Protein AF-A0A9K3JUJ9-F1 (afdb_monomer_lite)

Sequence (131 aa):
MRHCRRNARHGESCDGPAMEEKCGRPLGLKFHKSSGILYVADAYFGLLELGPNGGLATSLVSKVQGLPLKFTNGIDIDYTNGFIYFTDSSQRYTRRYVHLCPNSLKKKKNPKLVFRSVTNPIILNPRRRFC

pLDDT: mean 75.31, std 20.19, range [25.31, 95.12]

Organism: Helianthus annuus (NCBI:txid4232)

Structure (mmCIF, N/CA/C/O backbone):
data_AF-A0A9K3JUJ9-F1
#
_entry.id   AF-A0A9K3JUJ9-F1
#
loop_
_atom_site.group_PDB
_atom_site.id
_atom_site.type_symbol
_atom_site.label_atom_id
_atom_site.label_alt_id
_atom_site.label_comp_id
_atom_site.label_asym_id
_atom_site.label_entity_id
_atom_site.label_seq_id
_atom_site.pdbx_PDB_ins_code
_atom_site.Cartn_x
_atom_site.Cartn_y
_atom_site.Cartn_z
_atom_site.occupancy
_atom_site.B_iso_or_equiv
_atom_site.auth_seq_id
_atom_site.auth_comp_id
_atom_site.auth_asym_id
_atom_site.auth_atom_id
_atom_site.pdbx_PDB_model_num
ATOM 1 N N . MET A 1 1 ? -16.505 -7.055 -8.701 1.00 50.97 1 MET A N 1
ATOM 2 C CA . MET A 1 1 ? -15.257 -6.509 -8.110 1.00 50.97 1 MET A CA 1
ATOM 3 C C . MET A 1 1 ? -15.035 -5.097 -8.639 1.00 50.97 1 MET A C 1
ATOM 5 O O . MET A 1 1 ? -15.279 -4.869 -9.817 1.00 50.97 1 MET A O 1
ATOM 9 N N . ARG A 1 2 ? -14.630 -4.145 -7.786 1.00 63.28 2 ARG A N 1
ATOM 10 C CA . ARG A 1 2 ? -14.329 -2.760 -8.196 1.00 63.28 2 ARG A CA 1
ATOM 11 C C . ARG A 1 2 ? -12.952 -2.707 -8.859 1.00 63.28 2 ARG A C 1
ATOM 13 O O . ARG A 1 2 ? -12.025 -3.339 -8.362 1.00 63.28 2 ARG A O 1
ATOM 20 N N . HIS A 1 3 ? -12.828 -1.982 -9.968 1.00 60.19 3 HIS A N 1
ATOM 21 C CA . HIS A 1 3 ? -11.568 -1.878 -10.702 1.00 60.19 3 HIS A CA 1
ATOM 22 C C . HIS A 1 3 ? -10.687 -0.779 -10.101 1.00 60.19 3 HIS A C 1
ATOM 24 O O . HIS A 1 3 ? -11.030 0.402 -10.162 1.00 60.19 3 HIS A O 1
ATOM 30 N N . CYS A 1 4 ? -9.541 -1.178 -9.548 1.00 60.38 4 CYS A N 1
ATOM 31 C CA . CYS A 1 4 ? -8.440 -0.266 -9.263 1.00 60.38 4 CYS A CA 1
ATOM 32 C C . CYS A 1 4 ? -7.691 -0.017 -10.572 1.00 60.38 4 CYS A C 1
ATOM 34 O O . CYS A 1 4 ? -7.018 -0.920 -11.077 1.00 60.38 4 CYS A O 1
ATOM 36 N N . ARG A 1 5 ? -7.830 1.176 -11.157 1.00 64.75 5 ARG A N 1
ATOM 37 C CA . ARG A 1 5 ? -7.038 1.521 -12.342 1.00 64.75 5 ARG A CA 1
ATOM 38 C C . ARG A 1 5 ? -5.617 1.840 -11.891 1.00 64.75 5 ARG A C 1
ATOM 40 O O . ARG A 1 5 ? -5.413 2.649 -10.990 1.00 64.75 5 ARG A O 1
ATOM 47 N N . ARG A 1 6 ? -4.645 1.169 -12.511 1.00 65.69 6 ARG A N 1
ATOM 48 C CA . ARG A 1 6 ? -3.218 1.448 -12.318 1.00 65.69 6 ARG A CA 1
ATOM 49 C C . ARG A 1 6 ? -2.902 2.837 -12.863 1.00 65.69 6 ARG A C 1
ATOM 51 O O . ARG A 1 6 ? -3.502 3.256 -13.853 1.00 65.69 6 ARG A O 1
ATOM 58 N N . ASN A 1 7 ? -1.964 3.527 -12.223 1.00 61.00 7 ASN A N 1
ATOM 59 C CA . ASN A 1 7 ? -1.483 4.826 -12.681 1.00 61.00 7 ASN A CA 1
ATOM 60 C C . ASN A 1 7 ? -0.534 4.626 -13.875 1.00 61.00 7 ASN A C 1
ATOM 62 O O . ASN A 1 7 ? 0.678 4.755 -13.752 1.00 61.00 7 ASN A O 1
ATOM 66 N N . ALA A 1 8 ? -1.085 4.209 -15.014 1.00 58.50 8 ALA A N 1
ATOM 67 C CA . ALA A 1 8 ? -0.376 4.184 -16.284 1.00 58.50 8 ALA A CA 1
ATOM 68 C C . ALA A 1 8 ? -0.504 5.571 -16.917 1.00 58.50 8 ALA A C 1
ATOM 70 O O . ALA A 1 8 ? -1.616 6.102 -17.011 1.00 58.50 8 ALA A O 1
ATOM 71 N N . ARG A 1 9 ? 0.600 6.161 -17.387 1.00 57.66 9 ARG A N 1
ATOM 72 C CA . ARG A 1 9 ? 0.492 7.297 -18.310 1.00 57.66 9 ARG A CA 1
ATOM 73 C C . ARG A 1 9 ? -0.313 6.833 -19.527 1.00 57.66 9 ARG A C 1
ATOM 75 O O . ARG A 1 9 ? -0.111 5.714 -19.995 1.00 57.66 9 ARG A O 1
ATOM 82 N N . HIS A 1 10 ? -1.249 7.660 -20.003 1.00 53.31 10 HIS A N 1
ATOM 83 C CA . HIS A 1 10 ? -2.082 7.334 -21.166 1.00 53.31 10 HIS A CA 1
ATOM 84 C C . HIS A 1 10 ? -1.195 6.825 -22.319 1.00 53.31 10 HIS A C 1
ATOM 86 O O . HIS A 1 10 ? -0.347 7.566 -22.807 1.00 53.31 10 HIS A O 1
ATOM 92 N N . GLY A 1 11 ? -1.372 5.556 -22.710 1.00 57.31 11 GLY A N 1
ATOM 93 C CA . GLY A 1 11 ? -0.625 4.907 -23.796 1.00 57.31 11 GLY A CA 1
ATOM 94 C C . GLY A 1 11 ? 0.468 3.905 -23.385 1.00 57.31 11 GLY A C 1
ATOM 95 O O . GLY A 1 11 ? 0.940 3.177 -24.253 1.00 57.31 11 GLY A O 1
ATOM 96 N N . GLU A 1 12 ? 0.858 3.797 -22.108 1.00 67.56 12 GLU A N 1
ATOM 97 C CA . GLU A 1 12 ? 1.800 2.753 -21.656 1.00 67.56 12 GLU A CA 1
ATOM 98 C C . GLU A 1 12 ? 1.053 1.460 -21.264 1.00 67.56 12 GLU A C 1
ATOM 100 O O . GLU A 1 12 ? 0.166 1.477 -20.407 1.00 67.56 12 GLU A O 1
ATOM 105 N N . SER A 1 13 ? 1.421 0.320 -21.866 1.00 78.94 13 SER A N 1
ATOM 106 C CA . SER A 1 13 ? 0.932 -0.995 -21.423 1.00 78.94 13 SER A CA 1
ATOM 107 C C . SER A 1 13 ? 1.584 -1.373 -20.090 1.00 78.94 13 SER A C 1
ATOM 109 O O . SER A 1 13 ? 2.801 -1.309 -19.922 1.00 78.94 13 SER A O 1
ATOM 111 N N . CYS A 1 14 ? 0.759 -1.803 -19.139 1.00 79.50 14 CYS A N 1
ATOM 112 C CA . CYS A 1 14 ? 1.195 -2.297 -17.837 1.00 79.50 14 CYS A CA 1
ATOM 113 C C . CYS A 1 14 ? 1.250 -3.828 -17.793 1.00 79.50 14 CYS A C 1
ATOM 115 O O . CYS A 1 14 ? 0.891 -4.445 -16.782 1.00 79.50 14 CYS A O 1
ATOM 117 N N . ASP A 1 15 ? 1.666 -4.443 -18.894 1.00 78.44 15 ASP A N 1
ATOM 118 C CA . ASP A 1 15 ? 1.749 -5.890 -19.011 1.00 78.44 15 ASP A CA 1
ATOM 119 C C . ASP A 1 15 ? 3.145 -6.380 -18.606 1.00 78.44 15 ASP A C 1
ATOM 121 O O . ASP A 1 15 ? 4.178 -5.883 -19.053 1.00 78.44 15 ASP A O 1
ATOM 125 N N . GLY A 1 16 ? 3.171 -7.371 -17.715 1.00 78.06 16 GLY A N 1
ATOM 126 C CA . GLY A 1 16 ? 4.396 -8.031 -17.269 1.00 78.06 16 GLY A CA 1
ATOM 127 C C . GLY A 1 16 ? 5.111 -7.399 -16.057 1.00 78.06 16 GLY A C 1
ATOM 128 O O . GLY A 1 16 ? 4.854 -6.259 -15.664 1.00 78.06 16 GLY A O 1
ATOM 129 N N . PRO A 1 17 ? 6.036 -8.157 -15.433 1.00 76.94 17 PRO A N 1
ATOM 130 C CA . PRO A 1 17 ? 6.697 -7.781 -14.178 1.00 76.94 17 PRO A CA 1
ATOM 131 C C . PRO A 1 17 ? 7.690 -6.617 -14.321 1.00 76.94 17 PRO A C 1
ATOM 133 O O . PRO A 1 17 ? 7.972 -5.925 -13.348 1.00 76.94 17 PRO A O 1
ATOM 136 N N . ALA A 1 18 ? 8.211 -6.367 -15.526 1.00 82.62 18 ALA A N 1
ATOM 137 C CA . ALA A 1 18 ? 9.142 -5.264 -15.781 1.00 82.62 18 ALA A CA 1
ATOM 138 C C . ALA A 1 18 ? 8.484 -3.878 -15.650 1.00 82.62 18 ALA A C 1
ATOM 140 O O . ALA A 1 18 ? 9.175 -2.892 -15.402 1.00 82.62 18 ALA A O 1
ATOM 141 N N . MET A 1 19 ? 7.156 -3.809 -15.790 1.00 85.25 19 MET A N 1
ATOM 142 C CA . MET A 1 19 ? 6.393 -2.563 -15.726 1.00 85.25 19 MET A CA 1
ATOM 143 C C . MET A 1 19 ? 5.885 -2.237 -14.321 1.00 85.25 19 MET A C 1
ATOM 145 O O . MET A 1 19 ? 5.335 -1.161 -14.114 1.00 85.25 19 MET A O 1
ATOM 149 N N . GLU A 1 20 ? 6.089 -3.117 -13.337 1.00 88.25 20 GLU A N 1
ATOM 150 C CA . GLU A 1 20 ? 5.578 -2.927 -11.974 1.00 88.25 20 GLU A CA 1
ATOM 151 C C . GLU A 1 20 ? 6.081 -1.640 -11.310 1.00 88.25 20 GLU A C 1
ATOM 153 O O . GLU A 1 20 ? 5.310 -0.969 -10.638 1.00 88.25 20 GLU A O 1
ATOM 158 N N . GLU A 1 21 ? 7.334 -1.245 -11.546 1.00 87.50 21 GLU A N 1
ATOM 159 C CA . GLU A 1 21 ? 7.896 0.011 -11.018 1.00 87.50 21 GLU A CA 1
ATOM 160 C C . GLU A 1 21 ? 7.186 1.257 -11.567 1.00 87.50 21 GLU A C 1
ATOM 162 O O . GLU A 1 21 ? 7.102 2.276 -10.886 1.00 87.50 21 GLU A O 1
ATOM 167 N N . LYS A 1 22 ? 6.669 1.179 -12.798 1.00 87.31 22 LYS A N 1
ATOM 168 C CA . LYS A 1 22 ? 5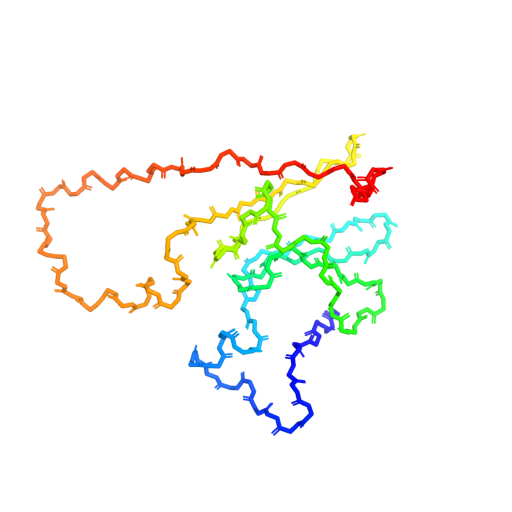.979 2.287 -13.474 1.00 87.31 22 LYS A CA 1
ATOM 169 C C . LYS A 1 22 ? 4.473 2.268 -13.248 1.00 87.31 22 LYS A C 1
ATOM 171 O O . LYS A 1 22 ? 3.853 3.320 -13.190 1.00 87.31 22 LYS A O 1
ATOM 176 N N . CYS A 1 23 ? 3.893 1.079 -13.157 1.00 88.00 23 CYS A N 1
ATOM 177 C CA . CYS A 1 23 ? 2.451 0.870 -13.114 1.00 88.00 23 CYS A CA 1
ATOM 178 C C . CYS A 1 23 ? 1.920 0.544 -11.715 1.00 88.00 23 CYS A C 1
ATOM 180 O O . CYS A 1 23 ? 0.704 0.503 -11.518 1.00 88.00 23 CYS A O 1
ATOM 182 N N . GLY A 1 24 ? 2.813 0.284 -10.765 1.00 90.31 24 GLY A N 1
ATOM 183 C CA . GLY A 1 24 ? 2.485 -0.238 -9.449 1.00 90.31 24 GLY A CA 1
ATOM 184 C C . GLY A 1 24 ? 2.323 -1.758 -9.440 1.00 90.31 24 GLY A C 1
ATOM 185 O O . GLY A 1 24 ? 2.134 -2.425 -10.468 1.00 90.31 24 GLY A O 1
ATOM 186 N N . ARG A 1 25 ? 2.372 -2.309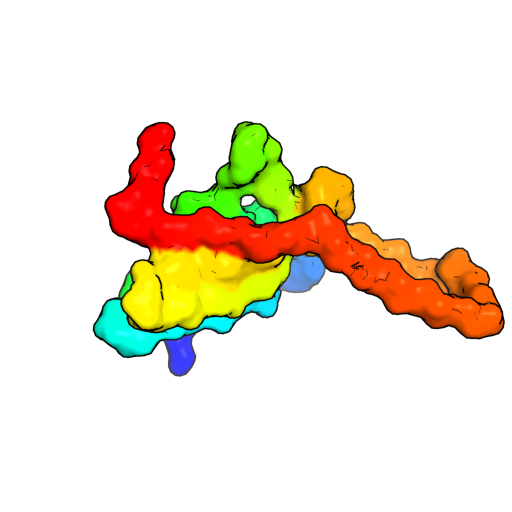 -8.231 1.00 92.44 25 ARG A N 1
ATOM 187 C CA . ARG A 1 25 ? 2.072 -3.708 -7.930 1.00 92.44 25 ARG A CA 1
ATOM 188 C C . ARG A 1 25 ? 1.347 -3.772 -6.581 1.00 92.44 25 ARG A C 1
ATOM 190 O O . ARG A 1 25 ? 2.011 -3.836 -5.544 1.00 92.44 25 ARG A O 1
ATOM 197 N N . PRO A 1 26 ? 0.004 -3.814 -6.586 1.00 93.38 26 PRO A N 1
ATOM 198 C CA . PRO A 1 26 ? -0.782 -4.005 -5.373 1.00 93.38 26 PRO A CA 1
ATOM 199 C C . PRO A 1 26 ? -0.452 -5.347 -4.711 1.00 93.38 26 PRO A C 1
ATOM 201 O O . PRO A 1 26 ? -0.523 -6.391 -5.369 1.00 93.38 26 PRO A O 1
ATOM 204 N N . LEU A 1 27 ? -0.091 -5.325 -3.427 1.00 93.69 27 LEU A N 1
ATOM 205 C CA . LEU A 1 27 ? 0.210 -6.524 -2.630 1.00 93.69 27 LEU A CA 1
ATOM 206 C C . LEU A 1 27 ? -0.753 -6.717 -1.465 1.00 93.69 27 LEU A C 1
ATOM 208 O O . LEU A 1 27 ? -1.103 -7.853 -1.152 1.00 93.69 27 LEU A O 1
ATOM 212 N N . GLY A 1 28 ? -1.222 -5.621 -0.873 1.00 93.81 28 GLY A N 1
ATOM 213 C CA . GLY A 1 28 ? -2.202 -5.638 0.204 1.00 93.81 28 GLY A CA 1
ATOM 214 C C . GLY A 1 28 ? -3.441 -4.845 -0.178 1.00 93.81 28 GLY A C 1
ATOM 215 O O . GLY A 1 28 ? -3.343 -3.760 -0.746 1.00 93.81 28 GLY A O 1
ATOM 216 N N . LEU A 1 29 ? -4.616 -5.384 0.139 1.00 94.81 29 LEU A N 1
ATOM 217 C CA . LEU A 1 29 ? -5.908 -4.762 -0.137 1.00 94.81 29 LEU A CA 1
ATOM 218 C C . LEU A 1 29 ? -6.789 -4.869 1.105 1.00 94.81 29 LEU A C 1
ATOM 220 O O . LEU A 1 29 ? -6.966 -5.963 1.646 1.00 94.81 29 LEU A O 1
ATOM 224 N N . LYS A 1 30 ? -7.391 -3.758 1.530 1.00 93.88 30 LYS A N 1
ATOM 225 C CA . LYS A 1 30 ? -8.362 -3.763 2.627 1.00 93.88 30 LYS A CA 1
ATOM 226 C C . LYS A 1 30 ? -9.504 -2.796 2.348 1.00 93.88 30 LYS A C 1
ATOM 228 O O . LYS A 1 30 ? -9.302 -1.595 2.207 1.00 93.88 30 LYS A O 1
ATOM 233 N N . PHE A 1 31 ? -10.724 -3.324 2.297 1.00 93.31 31 PHE A N 1
ATOM 234 C CA . PHE A 1 31 ? -11.923 -2.493 2.267 1.00 93.31 31 PHE A CA 1
ATOM 235 C C . PHE A 1 31 ? -12.259 -2.006 3.666 1.00 93.31 31 PHE A C 1
ATOM 237 O O . PHE A 1 31 ? -12.312 -2.813 4.594 1.00 93.31 31 PHE A O 1
ATOM 244 N N . HIS A 1 32 ? -12.562 -0.720 3.784 1.00 91.12 32 HIS A N 1
ATOM 245 C CA . HIS A 1 32 ? -13.231 -0.158 4.941 1.00 91.12 32 HIS A CA 1
ATOM 246 C C . HIS A 1 32 ? -14.740 -0.386 4.797 1.00 91.12 32 HIS A C 1
ATOM 248 O O . HIS A 1 32 ? -15.394 0.207 3.937 1.00 91.12 32 HIS A O 1
ATOM 254 N N . LYS A 1 33 ? -15.294 -1.294 5.609 1.00 89.38 33 LYS A N 1
ATOM 255 C CA . LYS A 1 33 ? -16.659 -1.823 5.427 1.00 89.38 33 LYS A CA 1
ATOM 256 C C . LYS A 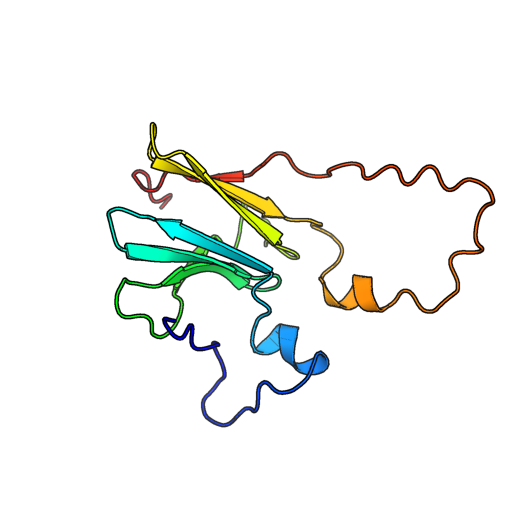1 33 ? -17.759 -0.756 5.425 1.00 89.38 33 LYS A C 1
ATOM 258 O O . LYS A 1 33 ? -18.686 -0.876 4.636 1.00 89.38 33 LYS 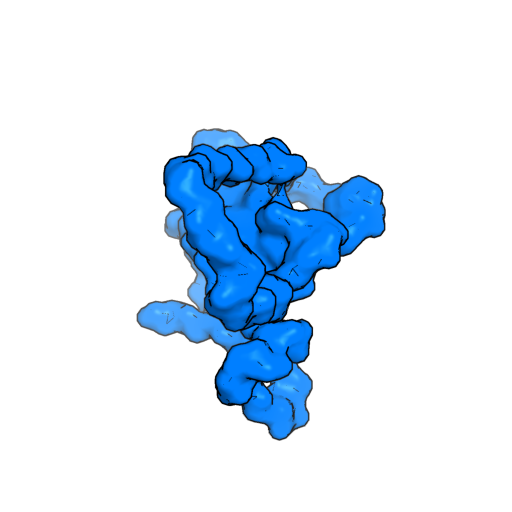A O 1
ATOM 263 N N . SER A 1 34 ? -17.663 0.270 6.272 1.00 89.75 34 SER A N 1
ATOM 264 C CA . SER A 1 34 ? -18.727 1.277 6.420 1.00 89.75 34 SER A CA 1
ATOM 265 C C . SER A 1 34 ? -18.663 2.402 5.386 1.00 89.75 34 SER A C 1
ATOM 267 O O . SER A 1 34 ? -19.697 2.831 4.893 1.00 89.75 34 SER A O 1
ATOM 269 N N . SER A 1 35 ? -17.465 2.869 5.025 1.00 90.00 35 SER A N 1
ATOM 270 C CA . SER A 1 35 ? -17.293 3.949 4.032 1.00 90.00 35 SER A CA 1
ATOM 271 C C . SER A 1 35 ? -17.216 3.437 2.594 1.00 90.00 35 SER A C 1
ATOM 273 O O . SER A 1 35 ? -17.336 4.207 1.645 1.00 90.00 35 SER A O 1
ATOM 275 N N . GLY A 1 36 ? -16.953 2.140 2.414 1.00 91.50 36 GLY A N 1
ATOM 276 C CA . GLY A 1 36 ? -16.755 1.533 1.106 1.00 91.50 36 GLY A CA 1
ATOM 277 C C . GLY A 1 36 ? -15.424 1.890 0.440 1.00 91.50 36 GLY A C 1
ATOM 278 O O . GLY A 1 36 ? -15.227 1.474 -0.702 1.00 91.50 36 GLY A O 1
ATOM 279 N N . ILE A 1 37 ? -14.522 2.605 1.120 1.00 92.12 37 ILE A N 1
ATOM 280 C CA . ILE A 1 37 ? -13.175 2.934 0.631 1.00 92.12 37 ILE A CA 1
ATOM 281 C C . ILE A 1 37 ? -12.327 1.659 0.537 1.00 92.12 37 ILE A C 1
ATOM 283 O O . ILE A 1 37 ? -12.411 0.781 1.399 1.00 92.12 37 ILE A O 1
ATOM 287 N N . LEU A 1 38 ? -11.505 1.552 -0.506 1.00 94.12 38 LEU A N 1
ATOM 288 C CA . LEU A 1 38 ? -10.486 0.514 -0.652 1.00 94.12 38 LEU A CA 1
ATOM 289 C C . LEU A 1 38 ? -9.107 1.109 -0.395 1.00 94.12 38 LEU A C 1
ATOM 291 O O . LEU A 1 38 ? -8.658 1.962 -1.153 1.00 94.12 38 LEU A O 1
ATOM 295 N N . TYR A 1 39 ? -8.418 0.612 0.623 1.00 93.81 39 TYR A N 1
ATOM 296 C CA . TYR A 1 39 ? -7.010 0.908 0.834 1.00 93.81 39 TYR A CA 1
ATOM 297 C C . TYR A 1 39 ? -6.132 -0.140 0.155 1.00 93.81 39 TYR A C 1
ATOM 299 O O . TYR A 1 39 ? -6.436 -1.339 0.186 1.00 93.81 39 TYR A O 1
ATOM 307 N N . VAL A 1 40 ? -5.043 0.320 -0.453 1.00 95.12 40 VAL A N 1
ATOM 308 C CA . VAL A 1 40 ? -4.118 -0.495 -1.241 1.00 95.12 40 VAL A CA 1
ATOM 309 C C . VAL A 1 40 ? -2.695 -0.249 -0.763 1.00 95.12 40 VAL A C 1
ATOM 311 O O . VAL A 1 40 ? -2.206 0.872 -0.824 1.00 95.12 40 VAL A O 1
ATOM 314 N N . ALA A 1 41 ? -2.018 -1.302 -0.323 1.00 95.00 41 ALA A N 1
ATOM 315 C CA . ALA A 1 41 ? -0.575 -1.308 -0.137 1.00 95.00 41 ALA A CA 1
ATOM 316 C C . ALA A 1 41 ? 0.080 -1.693 -1.470 1.00 95.00 41 ALA A C 1
ATOM 318 O O . ALA A 1 41 ? 0.053 -2.862 -1.876 1.00 95.00 41 ALA A O 1
ATOM 319 N N . ASP A 1 42 ? 0.620 -0.700 -2.171 1.00 95.12 42 ASP A N 1
ATOM 320 C CA . ASP A 1 42 ? 1.340 -0.878 -3.427 1.00 95.12 42 ASP A CA 1
ATOM 321 C C . ASP A 1 42 ? 2.848 -0.937 -3.178 1.00 95.12 42 ASP A C 1
ATOM 323 O O . ASP A 1 42 ? 3.414 -0.066 -2.517 1.00 95.12 42 ASP A O 1
ATOM 327 N N . ALA A 1 43 ? 3.514 -1.939 -3.755 1.00 93.69 43 ALA A N 1
ATOM 328 C CA . ALA A 1 43 ? 4.939 -2.171 -3.540 1.00 93.69 43 ALA A CA 1
ATOM 329 C C . ALA A 1 43 ? 5.835 -0.969 -3.874 1.00 93.69 43 ALA A C 1
ATOM 331 O O . ALA A 1 43 ? 6.916 -0.862 -3.300 1.00 93.69 43 ALA A O 1
ATOM 332 N N . TYR A 1 44 ? 5.405 -0.089 -4.779 1.00 92.56 44 TYR A N 1
ATOM 333 C CA . TYR A 1 44 ? 6.195 1.036 -5.278 1.00 92.56 44 TYR A CA 1
ATOM 334 C C . TYR A 1 44 ? 5.581 2.390 -4.936 1.00 92.56 44 TYR A C 1
ATOM 336 O O . TYR A 1 44 ? 6.311 3.369 -4.790 1.00 92.56 44 TYR A O 1
ATOM 344 N N . PHE A 1 45 ? 4.255 2.459 -4.805 1.00 93.00 45 PHE A N 1
ATOM 345 C CA . PHE A 1 45 ? 3.544 3.723 -4.590 1.00 93.00 45 PHE A CA 1
ATOM 346 C C . PHE A 1 45 ? 3.086 3.956 -3.149 1.00 93.00 45 PHE A C 1
ATOM 348 O O . PHE A 1 45 ? 2.494 4.995 -2.862 1.00 93.00 45 PHE A O 1
ATOM 355 N N . GLY A 1 46 ? 3.403 3.044 -2.229 1.00 93.19 46 GLY A N 1
ATOM 356 C CA . GLY A 1 46 ? 3.090 3.213 -0.816 1.00 93.19 46 GLY A CA 1
ATOM 357 C C . GLY A 1 46 ? 1.650 2.832 -0.490 1.00 93.19 46 GLY A C 1
ATOM 358 O O . GLY A 1 46 ? 1.099 1.878 -1.042 1.00 93.19 46 GLY A O 1
ATOM 359 N N . LEU A 1 47 ? 1.038 3.568 0.435 1.00 93.69 47 LEU A N 1
ATOM 360 C CA . LEU A 1 47 ? -0.364 3.393 0.789 1.00 93.69 47 LEU A CA 1
ATOM 361 C C . LEU A 1 47 ? -1.245 4.291 -0.077 1.00 93.69 47 LEU A C 1
ATOM 363 O O . LEU A 1 47 ? -1.125 5.517 -0.038 1.00 93.69 47 LEU A O 1
ATOM 367 N N . LEU A 1 48 ? -2.170 3.675 -0.801 1.00 94.56 48 LEU A N 1
ATOM 368 C CA . LEU A 1 48 ? -3.137 4.340 -1.662 1.00 94.56 48 LEU A CA 1
ATOM 369 C C . LEU A 1 48 ? -4.563 4.140 -1.142 1.00 94.56 48 LEU A C 1
ATOM 371 O O . LEU A 1 48 ? -4.859 3.165 -0.445 1.00 94.56 48 LEU A O 1
ATOM 375 N N . GLU A 1 49 ? -5.462 5.030 -1.540 1.00 92.38 49 GLU A N 1
ATOM 376 C CA . GLU A 1 49 ? -6.898 4.918 -1.304 1.00 92.38 49 GLU A CA 1
ATOM 377 C C . GLU A 1 49 ? -7.694 5.022 -2.609 1.00 92.38 49 GLU A C 1
ATOM 379 O O . GLU A 1 49 ? -7.331 5.748 -3.536 1.00 92.38 49 GLU A O 1
ATOM 384 N N . LEU A 1 50 ? -8.802 4.287 -2.677 1.00 93.31 50 LEU A N 1
ATOM 385 C CA . LEU A 1 50 ? -9.799 4.395 -3.731 1.00 93.31 50 LEU A CA 1
ATOM 386 C C . LEU A 1 50 ? -11.171 4.611 -3.111 1.00 93.31 50 LEU A C 1
ATOM 388 O O . LEU A 1 50 ? -11.590 3.877 -2.211 1.00 93.31 50 LEU A O 1
ATOM 392 N N . GLY A 1 51 ? -11.895 5.583 -3.656 1.00 91.38 51 GLY A N 1
ATOM 393 C CA . GLY A 1 51 ? -13.275 5.843 -3.279 1.00 91.38 51 GLY A CA 1
ATOM 394 C C . GLY A 1 51 ? -14.209 4.664 -3.585 1.00 91.38 51 GLY A C 1
ATOM 395 O O . GLY A 1 51 ? -13.858 3.737 -4.325 1.00 91.38 51 GLY A O 1
ATOM 396 N N . PRO A 1 52 ? -15.445 4.703 -3.059 1.00 90.88 52 PRO A N 1
ATOM 397 C CA . PRO A 1 52 ? -16.400 3.608 -3.197 1.00 90.88 52 PRO A CA 1
ATOM 398 C C . PRO A 1 52 ? -16.758 3.279 -4.653 1.00 90.88 52 PRO A C 1
ATOM 400 O O . PRO A 1 52 ? -17.092 2.130 -4.941 1.00 90.88 52 PRO A O 1
ATOM 403 N N . ASN A 1 53 ? -16.603 4.239 -5.565 1.00 90.19 53 ASN A N 1
ATOM 404 C CA . ASN A 1 53 ? -16.879 4.088 -6.995 1.00 90.19 53 ASN A CA 1
ATOM 405 C C . ASN A 1 53 ? -15.677 3.546 -7.800 1.00 90.19 53 ASN A C 1
ATOM 407 O O . ASN A 1 53 ? -15.773 3.376 -9.013 1.00 90.19 53 ASN A O 1
ATOM 411 N N . GLY A 1 54 ? -14.551 3.245 -7.143 1.00 86.56 54 GLY A N 1
ATOM 412 C CA . GLY A 1 54 ? -13.304 2.863 -7.809 1.00 86.56 54 GLY A CA 1
ATOM 413 C C . GLY A 1 54 ? -12.640 4.048 -8.516 1.00 86.56 54 GLY A C 1
ATOM 414 O O . GLY A 1 54 ? -12.786 5.191 -8.088 1.00 86.56 54 GLY A O 1
ATOM 415 N N . GLY A 1 55 ? -11.899 3.768 -9.590 1.00 87.62 55 GLY A N 1
ATOM 416 C CA . GLY A 1 55 ? -11.189 4.784 -10.371 1.00 87.62 55 GLY A CA 1
ATOM 417 C C . GLY A 1 55 ? -9.677 4.749 -10.163 1.00 87.62 55 GLY A C 1
ATOM 418 O O . GLY A 1 55 ? -9.102 3.678 -9.941 1.00 87.62 55 GLY A O 1
ATOM 419 N N . LEU A 1 56 ? -9.038 5.912 -10.308 1.00 86.00 56 LEU A N 1
ATOM 420 C CA . LEU A 1 56 ? -7.608 6.077 -10.063 1.00 86.00 56 LEU A CA 1
ATOM 421 C C . LEU A 1 56 ? -7.356 6.156 -8.555 1.00 86.00 56 LEU A C 1
ATOM 423 O O . LEU A 1 56 ? -8.064 6.865 -7.843 1.00 86.00 56 LEU A O 1
ATOM 427 N N . ALA A 1 57 ? -6.357 5.417 -8.083 1.00 89.06 57 ALA A N 1
ATOM 428 C CA . ALA A 1 57 ? -5.971 5.436 -6.683 1.00 89.06 57 ALA A CA 1
ATOM 429 C C . ALA A 1 57 ? -5.211 6.718 -6.329 1.00 89.06 57 ALA A C 1
ATOM 431 O O . ALA A 1 57 ? -4.316 7.140 -7.065 1.00 89.06 57 ALA A O 1
ATOM 432 N N . THR A 1 58 ? -5.539 7.303 -5.182 1.00 90.38 58 THR A N 1
ATOM 433 C CA . THR A 1 58 ? -4.858 8.484 -4.645 1.00 90.38 58 THR A CA 1
ATOM 434 C C . THR A 1 58 ? -3.811 8.043 -3.633 1.00 90.38 58 THR A C 1
ATOM 436 O O . THR A 1 58 ? -4.084 7.197 -2.785 1.00 90.38 58 THR A O 1
ATOM 439 N N . SER A 1 59 ? -2.608 8.615 -3.700 1.00 90.19 59 SER A N 1
ATOM 440 C CA . SER A 1 59 ? -1.565 8.355 -2.703 1.00 90.19 59 SER A CA 1
ATOM 441 C C . SER A 1 59 ? -1.940 8.979 -1.363 1.00 90.19 59 SER A C 1
ATOM 443 O O . SER A 1 59 ? -2.022 10.200 -1.258 1.00 90.19 59 SER A O 1
ATOM 445 N N . LEU A 1 60 ? -2.098 8.145 -0.336 1.00 91.12 60 LEU A N 1
ATOM 446 C CA . LEU A 1 60 ? -2.315 8.581 1.040 1.00 91.12 60 LEU A CA 1
ATOM 447 C C . LEU A 1 60 ? -0.982 8.763 1.772 1.00 91.12 60 LEU A C 1
ATOM 449 O O . LEU A 1 60 ? -0.786 9.776 2.437 1.00 91.12 60 LEU A O 1
ATOM 453 N N . VAL A 1 61 ? -0.052 7.810 1.627 1.00 91.06 61 VAL A N 1
ATOM 454 C CA . VAL A 1 61 ? 1.292 7.882 2.223 1.00 91.06 61 VAL A CA 1
ATOM 455 C C . VAL A 1 61 ? 2.331 7.261 1.302 1.00 91.06 61 VAL A C 1
ATOM 457 O O . VAL A 1 61 ? 2.273 6.075 1.001 1.00 91.06 61 VAL A O 1
ATOM 460 N N . SER A 1 62 ? 3.337 8.052 0.936 1.00 90.25 62 SER A N 1
ATOM 461 C CA . SER A 1 62 ? 4.507 7.610 0.163 1.00 90.25 62 SER A CA 1
ATOM 462 C C . SER A 1 62 ? 5.827 7.749 0.930 1.00 90.25 62 SER A C 1
ATOM 464 O O . SER A 1 62 ? 6.849 7.201 0.516 1.00 90.25 62 SER A O 1
ATOM 466 N N . LYS A 1 63 ? 5.819 8.468 2.062 1.00 89.12 63 LYS A N 1
ATOM 467 C CA . LYS A 1 63 ? 6.981 8.693 2.927 1.00 89.12 63 LYS A CA 1
ATOM 468 C C . LYS A 1 63 ? 6.595 8.606 4.396 1.00 89.12 63 LYS A C 1
ATOM 470 O O . LYS A 1 63 ? 5.506 9.025 4.777 1.00 89.12 63 LYS A O 1
ATOM 475 N N . VAL A 1 64 ? 7.520 8.142 5.225 1.00 84.69 64 VAL A N 1
ATOM 476 C CA . VAL A 1 64 ? 7.396 8.143 6.686 1.00 84.69 64 VAL A CA 1
ATOM 477 C C . VAL A 1 64 ? 8.685 8.704 7.263 1.00 84.69 64 VAL A C 1
ATOM 479 O O . VAL A 1 64 ? 9.768 8.266 6.886 1.00 84.69 64 VAL A O 1
ATOM 482 N N . GLN A 1 65 ? 8.575 9.710 8.137 1.00 86.38 65 GLN A N 1
ATOM 483 C CA . GLN A 1 65 ? 9.735 10.422 8.701 1.00 86.38 65 GLN A CA 1
ATOM 484 C C . GLN A 1 65 ? 10.700 10.942 7.613 1.00 86.38 65 GLN A C 1
ATOM 486 O O . GLN A 1 65 ? 11.916 10.853 7.733 1.00 86.38 65 GLN A O 1
ATOM 491 N N . GLY A 1 66 ? 10.148 11.432 6.497 1.00 86.88 66 GLY A N 1
ATOM 492 C CA . GLY A 1 66 ? 10.920 11.930 5.352 1.00 86.88 66 GLY A CA 1
ATOM 493 C C . GLY A 1 66 ? 11.522 10.848 4.444 1.00 86.88 66 GLY A C 1
ATOM 494 O O . GLY A 1 66 ? 11.932 11.166 3.326 1.00 86.88 66 GLY A O 1
ATOM 495 N N . LEU A 1 67 ? 11.521 9.577 4.856 1.00 87.69 67 LEU A N 1
ATOM 496 C CA . LEU A 1 67 ? 12.049 8.464 4.068 1.00 87.69 67 LEU A CA 1
ATOM 497 C C . LEU A 1 67 ? 10.967 7.880 3.150 1.00 87.69 67 LEU A C 1
ATOM 499 O O . LEU A 1 67 ? 9.855 7.627 3.617 1.00 87.69 67 LEU A O 1
ATOM 503 N N . PRO A 1 68 ? 11.260 7.644 1.858 1.00 91.00 68 PRO A N 1
ATOM 504 C CA . PRO A 1 68 ? 10.315 7.004 0.952 1.00 91.00 68 PRO A CA 1
ATOM 505 C C . PRO A 1 68 ? 10.082 5.546 1.331 1.00 91.00 68 PRO A C 1
ATOM 507 O O . PRO A 1 68 ? 11.026 4.811 1.629 1.00 91.00 68 PRO A O 1
ATOM 510 N N . LEU A 1 69 ? 8.819 5.136 1.255 1.00 90.06 69 LEU A N 1
ATOM 511 C CA . LEU A 1 69 ? 8.442 3.729 1.264 1.00 90.06 69 LEU A CA 1
ATOM 512 C C . LEU A 1 69 ? 8.956 3.082 -0.025 1.00 90.06 69 LEU A C 1
ATOM 514 O O . LEU A 1 69 ? 8.875 3.688 -1.096 1.00 90.06 69 LEU A O 1
ATOM 518 N N . LYS A 1 70 ? 9.515 1.874 0.069 1.00 90.19 70 LYS A N 1
ATOM 519 C CA . LYS A 1 70 ? 10.128 1.198 -1.093 1.00 90.19 70 LYS A CA 1
ATOM 520 C C . LYS A 1 70 ? 9.567 -0.182 -1.379 1.00 90.19 70 LYS A C 1
ATOM 522 O O . LYS A 1 70 ? 9.833 -0.723 -2.455 1.00 90.19 70 LYS A O 1
ATOM 527 N N . PHE A 1 71 ? 8.872 -0.776 -0.414 1.00 92.12 71 PHE A N 1
ATOM 528 C CA . PHE A 1 71 ? 8.305 -2.103 -0.551 1.00 92.12 71 PHE A CA 1
ATOM 529 C C . PHE A 1 71 ? 7.099 -2.304 0.375 1.00 92.12 71 PHE A C 1
ATOM 531 O O . PHE A 1 71 ? 7.067 -3.210 1.217 1.00 92.12 71 PHE A O 1
ATOM 538 N N . THR A 1 72 ? 6.082 -1.462 0.202 1.00 93.50 72 THR A N 1
ATOM 539 C CA . THR A 1 72 ? 4.837 -1.560 0.973 1.00 93.50 72 THR A CA 1
ATOM 540 C C . THR A 1 72 ? 4.089 -2.842 0.614 1.00 93.50 72 THR A C 1
ATOM 542 O O . THR A 1 72 ? 4.020 -3.222 -0.554 1.00 93.50 72 THR A O 1
ATOM 545 N N . ASN A 1 73 ? 3.591 -3.566 1.616 1.00 92.31 73 ASN A N 1
ATOM 546 C CA . ASN A 1 73 ? 3.157 -4.949 1.417 1.00 92.31 73 ASN A CA 1
ATOM 547 C C . ASN A 1 73 ? 1.799 -5.250 2.057 1.00 92.31 73 ASN A C 1
ATOM 549 O O . ASN A 1 73 ? 0.814 -5.410 1.345 1.00 92.31 73 ASN A O 1
ATOM 553 N N . GLY A 1 74 ? 1.729 -5.312 3.387 1.00 91.38 74 GLY A N 1
ATOM 554 C CA . GLY A 1 74 ? 0.502 -5.653 4.108 1.00 91.38 74 GLY A CA 1
ATOM 555 C C . GLY A 1 74 ? -0.267 -4.423 4.581 1.00 91.38 74 GLY A C 1
ATOM 556 O O . GLY A 1 74 ? 0.333 -3.379 4.831 1.00 91.38 74 GLY A O 1
ATOM 557 N N . ILE A 1 75 ? -1.582 -4.575 4.748 1.00 93.56 75 ILE A N 1
ATOM 558 C CA . ILE A 1 75 ? -2.468 -3.576 5.355 1.00 93.56 75 ILE A CA 1
ATOM 559 C C . ILE A 1 75 ? -3.563 -4.242 6.198 1.00 93.56 75 ILE A C 1
ATOM 561 O O . ILE A 1 75 ? -4.145 -5.247 5.785 1.00 93.56 75 ILE A O 1
ATOM 565 N N . ASP A 1 76 ? -3.881 -3.640 7.342 1.00 93.38 76 ASP A N 1
ATOM 566 C CA . ASP A 1 76 ? -5.057 -3.946 8.147 1.00 93.38 76 ASP A CA 1
ATOM 567 C C . ASP A 1 76 ? -5.694 -2.679 8.745 1.00 93.38 76 ASP A C 1
ATOM 569 O O . ASP A 1 76 ? -5.078 -1.614 8.791 1.00 93.38 76 ASP A O 1
ATOM 573 N N . ILE A 1 77 ? 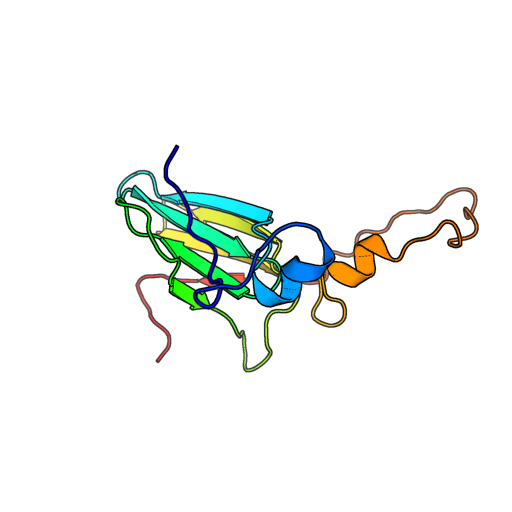-6.952 -2.786 9.173 1.00 88.56 77 ILE A N 1
ATOM 574 C CA . ILE A 1 77 ? -7.732 -1.677 9.736 1.00 88.56 77 ILE A CA 1
ATOM 575 C C . ILE A 1 77 ? -8.282 -2.104 11.093 1.00 88.56 77 ILE A C 1
ATOM 577 O O . ILE A 1 77 ? -9.025 -3.085 11.175 1.00 88.56 77 ILE A O 1
ATOM 581 N N . ASP A 1 78 ? -7.991 -1.321 12.127 1.00 87.44 78 ASP A N 1
ATOM 582 C CA . ASP A 1 78 ? -8.696 -1.398 13.404 1.00 87.44 78 ASP A CA 1
ATOM 583 C C . ASP A 1 78 ? -9.977 -0.567 13.321 1.00 87.44 78 ASP A C 1
ATOM 585 O O . ASP A 1 78 ? -9.951 0.662 13.315 1.00 87.44 78 ASP A O 1
ATOM 589 N N . TYR A 1 79 ? -11.113 -1.254 13.266 1.00 86.19 79 TYR A N 1
ATOM 590 C CA . TYR A 1 79 ? -12.430 -0.626 13.186 1.00 86.19 79 TYR A CA 1
ATOM 591 C C . TYR A 1 79 ? -12.882 0.043 14.485 1.00 86.19 79 TYR A C 1
ATOM 593 O O . TYR A 1 79 ? -13.778 0.882 14.440 1.00 86.19 79 TYR A O 1
ATOM 601 N N . THR A 1 80 ? -12.280 -0.305 15.621 1.00 86.56 80 THR A N 1
ATOM 602 C CA . THR A 1 80 ? -12.642 0.253 16.929 1.00 86.56 80 THR A CA 1
ATOM 603 C C . THR A 1 80 ? -12.151 1.690 17.036 1.00 86.56 80 THR A C 1
ATOM 605 O O . THR A 1 80 ? -12.905 2.591 17.396 1.00 86.56 80 THR A O 1
ATOM 608 N N . ASN A 1 81 ? -10.889 1.912 16.663 1.00 79.44 81 ASN A N 1
ATOM 609 C CA . ASN A 1 81 ? -10.237 3.218 16.761 1.00 79.44 81 ASN A CA 1
ATOM 610 C C . ASN A 1 81 ? -10.124 3.948 15.413 1.00 79.44 81 ASN A C 1
ATOM 612 O O . ASN A 1 81 ? -9.829 5.143 15.369 1.00 79.44 81 ASN A O 1
ATOM 616 N N . GLY A 1 82 ? -10.360 3.243 14.305 1.00 79.25 82 GLY A N 1
ATOM 617 C CA . GLY A 1 82 ? -10.225 3.762 12.947 1.00 79.25 82 GLY A CA 1
ATOM 618 C C . GLY A 1 82 ? -8.778 3.849 12.455 1.00 79.25 82 GLY A C 1
ATOM 619 O O . GLY A 1 82 ? -8.522 4.574 11.498 1.00 79.25 82 GLY A O 1
ATOM 620 N N . PHE A 1 83 ? -7.826 3.165 13.097 1.00 86.12 83 PHE A N 1
ATOM 621 C CA . PHE A 1 83 ? -6.424 3.179 12.675 1.00 86.12 83 PHE A CA 1
ATOM 622 C C . PHE A 1 83 ? -6.174 2.253 11.490 1.00 86.12 83 PHE A C 1
ATOM 624 O O . PHE A 1 83 ? -6.746 1.166 11.391 1.00 86.12 83 PHE A O 1
ATOM 631 N N . ILE A 1 84 ? -5.259 2.673 10.620 1.00 88.38 84 ILE A N 1
ATOM 632 C CA . ILE A 1 84 ? -4.768 1.864 9.506 1.00 88.38 84 ILE A CA 1
ATOM 633 C C . ILE A 1 84 ? -3.333 1.457 9.819 1.00 88.38 84 ILE A C 1
ATOM 635 O O . ILE A 1 84 ? -2.484 2.313 10.074 1.00 88.38 84 ILE A O 1
ATOM 639 N N . TYR A 1 85 ? -3.073 0.155 9.781 1.00 88.19 85 TYR A N 1
ATOM 640 C CA . TYR A 1 85 ? -1.760 -0.440 9.995 1.00 88.19 85 TYR A CA 1
ATOM 641 C C . TYR A 1 85 ? -1.244 -0.977 8.673 1.00 88.19 85 TYR A C 1
ATOM 643 O O . TYR A 1 85 ? -1.948 -1.723 7.997 1.00 88.19 85 TYR A O 1
ATOM 651 N N . PHE A 1 86 ? -0.015 -0.643 8.302 1.00 90.69 86 PHE A N 1
ATOM 652 C CA . PHE A 1 86 ? 0.604 -1.197 7.101 1.00 90.69 86 PHE A CA 1
ATOM 653 C C . PHE A 1 86 ? 2.089 -1.478 7.308 1.00 90.69 86 PHE A C 1
ATOM 655 O O . PHE A 1 86 ? 2.701 -1.005 8.269 1.00 90.69 86 PHE A O 1
ATOM 662 N N . THR A 1 87 ? 2.672 -2.275 6.416 1.00 90.44 87 THR A N 1
ATOM 663 C CA . THR A 1 87 ? 4.081 -2.680 6.500 1.00 90.44 87 THR A CA 1
ATOM 664 C C . THR A 1 87 ? 4.875 -2.249 5.276 1.00 90.44 87 THR A C 1
ATOM 666 O O . THR A 1 87 ? 4.381 -2.315 4.150 1.00 90.44 87 THR A O 1
ATOM 669 N N . ASP A 1 88 ? 6.130 -1.860 5.504 1.00 89.62 88 ASP A N 1
ATOM 670 C CA . ASP A 1 88 ? 7.146 -1.653 4.471 1.00 89.62 88 ASP A CA 1
ATOM 671 C C . ASP A 1 88 ? 8.227 -2.722 4.632 1.00 89.62 88 ASP A C 1
ATOM 673 O O . ASP A 1 88 ? 8.970 -2.744 5.608 1.00 89.62 88 ASP A O 1
ATOM 677 N N . SER A 1 89 ? 8.291 -3.662 3.693 1.00 88.62 89 SER A N 1
ATOM 678 C CA . SER A 1 89 ? 9.101 -4.878 3.845 1.00 88.62 89 SER A CA 1
ATOM 679 C C . SER A 1 89 ? 10.606 -4.596 3.819 1.00 88.62 89 SER A C 1
ATOM 681 O O . SER A 1 89 ? 11.397 -5.397 4.319 1.00 88.62 89 SER A O 1
ATOM 683 N N . SER A 1 90 ? 11.030 -3.483 3.212 1.00 84.69 90 SER A N 1
ATOM 684 C CA . SER A 1 90 ? 12.428 -3.067 3.176 1.00 84.69 90 SER A CA 1
ATOM 685 C C . SER A 1 90 ? 12.575 -1.603 2.770 1.00 84.69 90 SER A C 1
ATOM 687 O O . SER A 1 90 ? 12.070 -1.197 1.732 1.00 84.69 90 SER A O 1
ATOM 689 N N . GLN A 1 91 ? 13.415 -0.859 3.493 1.00 84.50 91 GLN A N 1
ATOM 690 C CA . GLN A 1 91 ? 13.876 0.476 3.079 1.00 84.50 91 GLN A CA 1
ATOM 691 C C . GLN A 1 91 ? 15.069 0.438 2.105 1.00 84.50 91 GLN A C 1
ATOM 693 O O . GLN A 1 91 ? 15.539 1.474 1.615 1.00 84.50 91 GLN A O 1
ATOM 698 N N . ARG A 1 92 ? 15.611 -0.755 1.835 1.00 83.94 92 ARG A N 1
ATOM 699 C CA . ARG A 1 92 ? 16.781 -0.950 0.967 1.00 83.94 92 ARG A CA 1
ATOM 700 C C . ARG A 1 92 ? 16.399 -1.536 -0.381 1.00 83.94 92 ARG A C 1
ATOM 702 O O . ARG A 1 92 ? 16.826 -1.004 -1.401 1.00 83.94 92 ARG A O 1
ATOM 709 N N . TYR A 1 93 ? 15.595 -2.592 -0.375 1.00 84.75 93 TYR A N 1
ATOM 710 C CA . TYR A 1 93 ? 15.281 -3.373 -1.564 1.00 84.75 93 TYR A CA 1
ATOM 711 C C . TYR A 1 93 ? 13.839 -3.146 -2.002 1.00 84.75 93 TYR A C 1
ATOM 713 O O . TYR A 1 93 ? 12.921 -3.246 -1.195 1.00 84.75 93 TYR A O 1
ATOM 721 N N . THR A 1 94 ? 13.638 -2.893 -3.292 1.00 87.50 94 THR A N 1
ATOM 722 C CA . THR A 1 94 ? 12.302 -2.899 -3.897 1.00 87.50 94 THR A CA 1
ATOM 723 C C . THR A 1 94 ? 11.876 -4.328 -4.240 1.00 87.50 94 THR A C 1
ATOM 725 O O . THR A 1 94 ? 12.697 -5.252 -4.289 1.00 87.50 94 THR A O 1
ATOM 728 N N . ARG A 1 95 ? 10.589 -4.525 -4.544 1.00 86.12 95 ARG A N 1
ATOM 729 C CA . ARG A 1 95 ? 10.024 -5.839 -4.900 1.00 86.12 95 ARG A CA 1
ATOM 730 C C . ARG A 1 95 ? 10.760 -6.555 -6.040 1.00 86.12 95 ARG A C 1
ATOM 732 O O . ARG A 1 95 ? 10.849 -7.787 -6.042 1.00 86.12 95 ARG A O 1
ATOM 739 N N . ARG A 1 96 ? 11.328 -5.806 -6.986 1.00 84.94 96 ARG A N 1
ATOM 740 C CA . ARG A 1 96 ? 12.082 -6.350 -8.124 1.00 84.94 96 ARG A CA 1
ATOM 741 C C . ARG A 1 96 ? 13.269 -7.211 -7.681 1.00 84.94 96 ARG A C 1
ATOM 743 O O . ARG A 1 96 ? 13.544 -8.229 -8.308 1.00 84.94 96 ARG A O 1
ATOM 750 N N . TYR A 1 97 ? 13.908 -6.870 -6.561 1.00 80.56 97 TYR A N 1
ATOM 751 C CA . TYR A 1 97 ? 15.052 -7.616 -6.025 1.00 80.56 97 TYR A CA 1
ATOM 752 C C . TYR A 1 97 ? 14.674 -8.980 -5.440 1.00 80.56 97 TYR A C 1
ATOM 754 O O . TYR A 1 97 ? 15.508 -9.878 -5.421 1.00 80.56 97 TYR A O 1
ATOM 762 N N . VAL A 1 98 ? 13.421 -9.183 -5.017 1.00 68.50 98 VAL A N 1
ATOM 763 C CA . VAL A 1 98 ? 12.961 -10.492 -4.515 1.00 68.50 98 VAL A CA 1
ATOM 764 C C . VAL A 1 98 ? 12.883 -11.525 -5.641 1.00 68.50 98 VAL A C 1
ATOM 766 O O . VAL A 1 98 ? 13.155 -12.701 -5.420 1.00 68.50 98 VAL A O 1
ATOM 769 N N . HIS A 1 99 ? 12.570 -11.088 -6.864 1.00 58.19 99 HIS A N 1
ATOM 770 C CA . HIS A 1 99 ? 12.551 -11.966 -8.038 1.00 58.19 99 HIS A CA 1
ATOM 771 C C . HIS A 1 99 ? 13.966 -12.281 -8.550 1.00 58.19 99 HIS A C 1
ATOM 773 O O . HIS A 1 99 ? 14.153 -13.251 -9.278 1.00 58.19 99 HIS A O 1
ATOM 779 N N . LEU A 1 100 ? 14.975 -11.514 -8.118 1.00 54.72 100 LEU A N 1
ATOM 780 C CA . LEU A 1 100 ? 16.392 -11.742 -8.405 1.00 54.72 100 LEU A CA 1
ATOM 781 C C . LEU A 1 100 ? 17.041 -12.719 -7.414 1.00 54.72 100 LEU A C 1
ATOM 783 O O . LEU A 1 100 ? 18.231 -12.613 -7.135 1.00 54.72 100 LEU A O 1
ATOM 787 N N . CYS A 1 101 ? 16.302 -13.712 -6.917 1.00 44.81 101 CYS A N 1
ATOM 788 C CA . CYS A 1 101 ? 16.919 -14.928 -6.390 1.00 44.81 101 CYS A CA 1
ATOM 789 C C . CYS A 1 101 ? 16.986 -16.004 -7.492 1.00 44.81 101 CYS A C 1
ATOM 791 O O . CYS A 1 101 ? 16.200 -16.952 -7.463 1.00 44.81 101 CYS A O 1
ATOM 793 N N . PRO A 1 102 ? 17.919 -15.925 -8.465 1.00 42.31 102 PRO A N 1
ATOM 794 C CA . PRO A 1 102 ? 18.263 -17.084 -9.263 1.00 42.31 102 PRO A CA 1
ATOM 795 C C . PRO A 1 102 ? 19.129 -17.976 -8.374 1.00 42.31 102 PRO A C 1
ATOM 797 O O . PRO A 1 102 ? 20.238 -17.589 -8.050 1.00 42.31 102 PRO A O 1
ATOM 800 N N . ASN A 1 103 ? 18.617 -19.117 -7.910 1.00 46.22 103 ASN A N 1
ATOM 801 C CA . ASN A 1 103 ? 19.357 -20.345 -7.553 1.00 46.22 103 ASN A CA 1
ATOM 802 C C . ASN A 1 103 ? 20.775 -20.277 -6.902 1.00 46.22 103 ASN A C 1
ATOM 804 O O . ASN A 1 103 ? 21.502 -21.266 -6.946 1.00 46.22 103 ASN A O 1
ATOM 808 N N . SER A 1 104 ? 21.205 -19.189 -6.259 1.00 39.28 104 SER A N 1
ATOM 809 C CA . SER A 1 104 ? 22.587 -19.009 -5.775 1.00 39.28 104 SER A CA 1
ATOM 810 C C . SER A 1 104 ? 22.696 -18.617 -4.306 1.00 39.28 104 SER A C 1
ATOM 812 O O . SER A 1 104 ? 23.805 -18.457 -3.796 1.00 39.28 104 SER A O 1
ATOM 814 N N . LEU A 1 105 ? 21.592 -18.630 -3.553 1.00 51.53 105 LEU A N 1
ATOM 815 C CA . LEU A 1 105 ? 21.729 -19.020 -2.155 1.00 51.53 105 LEU A CA 1
ATOM 816 C C . LEU A 1 105 ? 22.139 -20.492 -2.175 1.00 51.53 105 LEU A C 1
ATOM 818 O O . LEU A 1 105 ? 21.289 -21.368 -2.341 1.00 51.53 105 LEU A O 1
ATOM 822 N N . LYS A 1 106 ? 23.446 -20.768 -2.039 1.00 45.06 106 LYS A N 1
ATOM 823 C CA . LYS A 1 106 ? 23.932 -22.091 -1.629 1.00 45.06 106 LYS A CA 1
ATOM 824 C C . LYS A 1 106 ? 22.987 -22.540 -0.520 1.00 45.06 106 LYS A C 1
ATOM 826 O O . LYS A 1 106 ? 22.939 -21.875 0.516 1.00 45.06 106 LYS A O 1
ATOM 831 N N . LYS A 1 107 ? 22.174 -23.575 -0.771 1.00 47.16 107 LYS A N 1
ATOM 832 C CA . LYS A 1 107 ? 21.223 -24.111 0.207 1.00 47.16 107 LYS A CA 1
ATOM 833 C C . LYS A 1 107 ? 22.035 -24.484 1.441 1.00 47.16 107 LYS A C 1
ATOM 835 O O . LYS A 1 107 ? 22.638 -25.552 1.492 1.00 47.16 107 LYS A O 1
ATOM 840 N N . LYS A 1 108 ? 22.121 -23.583 2.418 1.00 44.44 108 LYS A N 1
ATOM 841 C CA . LYS A 1 108 ? 22.743 -23.885 3.699 1.00 44.44 108 LYS A CA 1
ATOM 842 C C . LYS A 1 108 ? 21.835 -24.949 4.300 1.00 44.44 108 LYS A C 1
ATOM 844 O O . LYS A 1 108 ? 20.660 -24.664 4.511 1.00 44.44 108 LYS A O 1
ATOM 849 N N . LYS A 1 109 ? 22.318 -26.187 4.469 1.00 48.59 109 LYS A N 1
ATOM 850 C CA . LYS A 1 109 ? 21.559 -27.221 5.188 1.00 48.59 109 LYS A CA 1
ATOM 851 C C . LYS A 1 109 ? 21.175 -26.610 6.540 1.00 48.59 109 LYS A C 1
ATOM 853 O O . LYS A 1 109 ? 22.051 -26.170 7.279 1.00 48.59 109 LYS A O 1
ATOM 858 N N . ASN A 1 110 ? 19.868 -26.512 6.779 1.00 42.91 110 ASN A N 1
ATOM 859 C CA . ASN A 1 110 ? 19.217 -25.729 7.836 1.00 42.91 110 ASN A CA 1
ATOM 860 C C . ASN A 1 110 ? 19.353 -24.203 7.686 1.00 42.91 110 ASN A C 1
ATOM 862 O O . ASN A 1 110 ? 20.013 -23.555 8.507 1.00 42.91 110 ASN A O 1
ATOM 866 N N . PRO A 1 111 ? 18.687 -23.574 6.699 1.00 40.16 111 PRO A N 1
ATOM 867 C CA . PRO A 1 111 ? 18.485 -22.144 6.778 1.00 40.16 111 PRO A CA 1
ATOM 868 C C . PRO A 1 111 ? 17.459 -21.924 7.892 1.00 40.16 111 PRO A C 1
ATOM 870 O O . PRO A 1 111 ? 16.264 -22.139 7.699 1.00 40.16 111 PRO A O 1
ATOM 873 N N . LYS A 1 112 ? 17.905 -21.495 9.077 1.00 33.69 112 LYS A N 1
ATOM 874 C CA . LYS A 1 112 ? 17.006 -20.744 9.955 1.00 33.69 112 LYS A CA 1
ATOM 875 C C . LYS A 1 112 ? 16.656 -19.486 9.173 1.00 33.69 112 LYS A C 1
ATOM 877 O O . LYS A 1 112 ? 17.439 -18.538 9.133 1.00 33.69 112 LYS A O 1
ATOM 882 N N . LEU A 1 113 ? 15.531 -19.533 8.465 1.00 32.47 113 LEU A N 1
ATOM 883 C CA . LEU A 1 113 ? 14.962 -18.394 7.774 1.00 32.47 113 LEU A CA 1
ATOM 884 C C . LEU A 1 113 ? 14.439 -17.464 8.869 1.00 32.47 113 LEU A C 1
ATOM 886 O O . LEU A 1 113 ? 13.279 -17.508 9.264 1.00 32.47 113 LEU A O 1
ATOM 890 N N . VAL A 1 114 ? 15.351 -16.694 9.458 1.00 27.88 114 VAL A N 1
ATOM 891 C CA . VAL A 1 114 ? 14.984 -15.654 10.406 1.00 27.88 114 VAL A CA 1
ATOM 892 C C . VAL A 1 114 ? 14.432 -14.514 9.564 1.00 27.88 114 VAL A C 1
ATOM 894 O O . VAL A 1 114 ? 15.175 -13.644 9.110 1.00 27.88 114 VAL A O 1
ATOM 897 N N . PHE A 1 115 ? 13.120 -14.526 9.334 1.00 26.77 115 PHE A N 1
ATOM 898 C CA . PHE A 1 115 ? 12.404 -13.318 8.953 1.00 26.77 115 PHE A CA 1
ATOM 899 C C . PHE A 1 115 ? 12.490 -12.360 10.141 1.00 26.77 115 PHE A C 1
ATOM 901 O O . PHE A 1 115 ? 11.643 -12.353 11.029 1.00 26.77 115 PHE A O 1
ATOM 908 N N . ARG A 1 116 ? 13.562 -11.568 10.207 1.00 25.31 116 ARG A N 1
ATOM 909 C CA . ARG A 1 116 ? 13.553 -10.366 11.035 1.00 25.31 116 ARG A CA 1
ATOM 910 C C . ARG A 1 116 ? 12.558 -9.422 10.373 1.00 25.31 116 ARG A C 1
ATOM 912 O O . ARG A 1 116 ? 12.874 -8.851 9.337 1.00 25.31 116 ARG A O 1
ATOM 919 N N . SER A 1 117 ? 11.353 -9.316 10.930 1.00 34.91 117 SER A N 1
ATOM 920 C CA . SER A 1 117 ? 10.433 -8.222 10.614 1.00 34.91 117 SER A CA 1
ATOM 921 C C . SER A 1 117 ? 11.184 -6.918 10.880 1.00 34.91 117 SER A C 1
ATOM 923 O O . SER A 1 117 ? 11.520 -6.627 12.026 1.00 34.91 117 SER A O 1
ATOM 925 N N . VAL A 1 118 ? 11.578 -6.199 9.825 1.00 41.28 118 VAL A N 1
ATOM 926 C CA . VAL A 1 118 ? 12.470 -5.031 9.954 1.00 41.28 118 VAL A CA 1
ATOM 927 C C . VAL A 1 118 ? 11.692 -3.769 10.342 1.00 41.28 118 VAL A C 1
ATOM 929 O O . VAL A 1 118 ? 12.295 -2.745 10.638 1.00 41.28 118 VAL A O 1
ATOM 932 N N . THR A 1 119 ? 10.362 -3.808 10.402 1.00 48.84 119 THR A N 1
ATOM 933 C CA . THR A 1 119 ? 9.565 -2.609 10.678 1.00 48.84 119 THR A CA 1
ATOM 934 C C . THR A 1 119 ? 8.343 -2.949 11.516 1.00 48.84 119 THR A C 1
ATOM 936 O O . THR A 1 119 ? 7.545 -3.806 11.134 1.00 48.84 119 THR A O 1
ATOM 939 N N . ASN A 1 120 ? 8.167 -2.240 12.632 1.00 47.66 120 ASN A N 1
ATOM 940 C CA . ASN A 1 120 ? 6.873 -2.165 13.302 1.00 47.66 120 ASN A CA 1
ATOM 941 C C . ASN A 1 120 ? 5.809 -1.682 12.300 1.00 47.66 120 ASN A C 1
ATOM 943 O O . ASN A 1 120 ? 6.145 -0.910 11.395 1.00 47.66 120 ASN A O 1
ATOM 947 N N . PRO A 1 121 ? 4.546 -2.119 12.435 1.00 59.12 121 PRO A N 1
ATOM 948 C CA . PRO A 1 121 ? 3.475 -1.615 11.591 1.00 59.12 121 PRO A CA 1
ATOM 949 C C . PRO A 1 121 ? 3.394 -0.091 11.716 1.00 59.12 121 PRO A C 1
ATOM 951 O O . PRO A 1 121 ? 3.396 0.457 12.820 1.00 59.12 121 PRO A O 1
ATOM 954 N N . ILE A 1 122 ? 3.348 0.592 10.576 1.00 66.44 122 ILE A N 1
ATOM 955 C CA . ILE A 1 122 ? 3.192 2.042 10.532 1.00 66.44 122 ILE A CA 1
ATOM 956 C C . ILE A 1 122 ? 1.717 2.342 10.781 1.00 66.44 122 ILE A C 1
ATOM 958 O O . ILE A 1 122 ? 0.846 1.802 10.097 1.00 66.44 122 ILE A O 1
ATOM 962 N N . ILE A 1 123 ? 1.452 3.187 11.776 1.00 68.31 123 ILE A N 1
ATOM 963 C CA . ILE A 1 123 ? 0.103 3.539 12.218 1.00 68.31 123 ILE A CA 1
ATOM 964 C C . ILE A 1 123 ? -0.287 4.869 11.591 1.00 68.31 123 ILE A C 1
ATOM 966 O O . ILE A 1 123 ? 0.375 5.885 11.814 1.00 68.31 123 ILE A O 1
ATOM 970 N N . LEU A 1 124 ? -1.390 4.877 10.852 1.00 66.06 124 LEU A N 1
ATOM 971 C CA . LEU A 1 124 ? -2.013 6.103 10.373 1.00 66.06 124 LEU A CA 1
ATOM 972 C C . LEU A 1 124 ? -3.330 6.340 11.083 1.00 66.06 124 LEU A C 1
ATOM 974 O O . LEU A 1 124 ? -4.196 5.466 11.139 1.00 66.06 124 LEU A O 1
ATOM 978 N N . ASN A 1 125 ? -3.481 7.562 11.585 1.00 62.66 125 ASN A N 1
ATOM 979 C CA . ASN A 1 125 ? -4.749 8.070 12.068 1.00 62.66 125 ASN A CA 1
ATOM 980 C C . ASN A 1 125 ? -5.422 8.870 10.943 1.00 62.66 125 ASN A C 1
ATOM 982 O O . ASN A 1 125 ? -5.017 10.008 10.700 1.00 62.66 125 ASN A O 1
ATOM 986 N N . PRO A 1 126 ? -6.462 8.345 10.277 1.00 54.44 126 PRO A N 1
ATOM 987 C CA . PRO A 1 126 ? -7.134 9.065 9.198 1.00 54.44 126 PRO A CA 1
ATOM 988 C C . PRO A 1 126 ? -7.808 10.369 9.663 1.00 54.44 126 PRO A C 1
ATOM 990 O O . PRO A 1 126 ? -8.103 11.223 8.830 1.00 54.44 126 PRO A O 1
ATOM 993 N N . ARG A 1 127 ? -8.014 10.575 10.977 1.00 51.25 127 ARG A N 1
ATOM 994 C CA . ARG A 1 127 ? -8.535 11.837 11.540 1.00 51.25 127 ARG A CA 1
ATOM 995 C C . ARG A 1 127 ? -7.474 12.931 11.702 1.00 51.25 127 ARG A C 1
ATOM 997 O O . ARG A 1 127 ? -7.831 14.072 11.971 1.00 51.25 127 ARG A O 1
ATOM 1004 N N . ARG A 1 128 ? -6.185 12.613 11.555 1.00 47.12 128 ARG A N 1
ATOM 1005 C CA . ARG A 1 128 ? -5.085 13.587 11.541 1.00 47.12 128 ARG A CA 1
ATOM 1006 C C . ARG A 1 128 ? -4.309 13.407 10.241 1.00 47.12 128 ARG A C 1
ATOM 1008 O O . ARG A 1 128 ? -3.351 12.641 10.191 1.00 47.12 128 ARG A O 1
ATOM 1015 N N . ARG A 1 129 ? -4.730 14.102 9.178 1.00 39.12 129 ARG A N 1
ATOM 1016 C CA . ARG A 1 129 ? -3.850 14.307 8.020 1.00 39.12 129 ARG A CA 1
ATOM 1017 C C . ARG A 1 129 ? -2.648 15.091 8.539 1.00 39.12 129 ARG A C 1
ATOM 1019 O O . ARG A 1 129 ? -2.820 16.207 9.017 1.00 39.12 129 ARG A O 1
ATOM 1026 N N . PHE A 1 130 ? -1.472 14.471 8.547 1.00 37.41 130 PHE A N 1
ATOM 1027 C CA . PHE A 1 130 ? -0.233 15.191 8.813 1.00 37.41 130 PHE A CA 1
ATOM 1028 C C . PHE A 1 130 ? -0.050 16.188 7.662 1.00 37.41 130 PHE A C 1
ATOM 1030 O O . PHE A 1 130 ? 0.147 15.763 6.523 1.00 37.41 130 PHE A O 1
ATOM 1037 N N . CYS A 1 131 ? -0.245 17.477 7.958 1.00 36.53 131 CYS A N 1
ATOM 1038 C CA . CYS A 1 131 ? 0.208 18.577 7.110 1.00 36.53 131 CYS A CA 1
ATOM 1039 C C . CYS A 1 131 ? 1.738 18.603 7.070 1.00 36.53 131 CYS A C 1
ATOM 1041 O O . CYS A 1 131 ? 2.349 18.291 8.120 1.00 36.53 131 CYS A O 1
#

Secondary structure (DSSP, 8-state):
---EE----TT----SGGGHHHH--EEEEEE-TTT--EEEEETTTEEEEE-TT-EEPEEEESEETTEEPS-EEEEEEETTTTEEEEEES-SS--HHHHHT--S-S---SS--------SPPEEE-TTS---

Radius of gyration: 16.46 Å; chains: 1; bounding box: 43×46×41 Å

Foldseek 3Di:
DADAAFPADPPDDCDDDVCCLVRWDFAEWDAPVPQLKIWTFTLNQGIWIAGNNHDYTDRLDQDDPNQGQHGKHYWDADPVQGKIWTARQDSPDGPVVVVPPDPPPPPPPDDPPPSPRPDDTDIDDPVDSPD

InterPro domains:
  IPR011042 Six-bladed beta-propel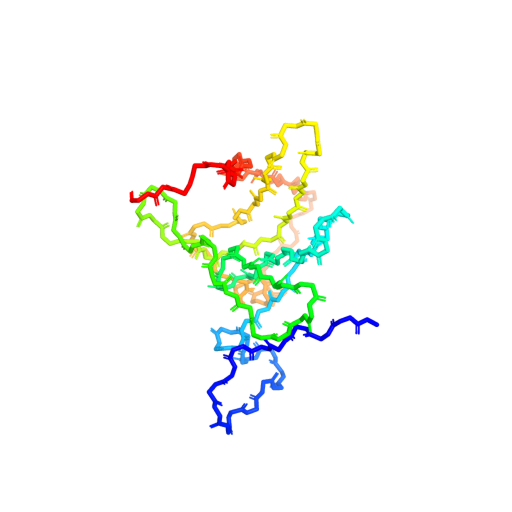ler, TolB-like [G3DSA:2.120.10.30] (2-111)